Protein AF-A0A0C9ZDW6-F1 (afdb_monomer_lite)

Foldseek 3Di:
DVPQVVVCVVVVPVCSQQVVQQVVVCVVCVVDPDRSNPDDPVVDDGDPDDDDDKDKDKDWDADPPDPPDPRRIDIDIGTDDPPD

Organism: NCBI:txid765257

pLDDT: mean 79.0, std 10.4, range [49.19, 93.12]

Structure (mmCIF, N/CA/C/O backbone):
data_AF-A0A0C9ZDW6-F1
#
_entry.id   AF-A0A0C9ZDW6-F1
#
loop_
_atom_site.group_PDB
_atom_site.id
_atom_site.type_symbol
_atom_site.label_atom_id
_atom_site.label_alt_id
_atom_site.label_comp_id
_atom_site.label_asym_id
_atom_site.label_entity_id
_atom_site.label_seq_id
_atom_site.pdbx_PDB_ins_code
_atom_site.Cartn_x
_atom_site.Cartn_y
_atom_site.Cartn_z
_atom_site.occupancy
_atom_site.B_iso_or_equiv
_atom_site.auth_seq_id
_atom_site.auth_comp_id
_atom_site.auth_asym_id
_atom_site.auth_atom_id
_atom_site.pdbx_PDB_model_num
ATOM 1 N N . ALA A 1 1 ? -15.737 -1.262 5.004 1.00 54.03 1 ALA A N 1
ATOM 2 C CA . ALA A 1 1 ? -14.728 -2.175 5.580 1.00 54.03 1 ALA A CA 1
ATOM 3 C C . ALA A 1 1 ? -14.280 -3.266 4.590 1.00 54.03 1 ALA A C 1
ATOM 5 O O . ALA A 1 1 ? -13.754 -4.281 5.013 1.00 54.03 1 ALA A O 1
ATOM 6 N N . THR A 1 2 ? -14.453 -3.071 3.276 1.00 68.94 2 THR A N 1
ATOM 7 C CA . THR A 1 2 ? -14.219 -4.097 2.241 1.00 68.94 2 THR A CA 1
ATOM 8 C C . THR A 1 2 ? -12.827 -4.030 1.605 1.00 68.94 2 THR A C 1
ATOM 10 O O . THR A 1 2 ? -12.298 -5.060 1.214 1.00 68.94 2 THR A O 1
ATOM 13 N N . ALA A 1 3 ? -12.204 -2.846 1.556 1.00 77.88 3 ALA A N 1
ATOM 14 C CA . ALA A 1 3 ? -10.919 -2.646 0.877 1.00 77.88 3 ALA A CA 1
ATOM 15 C C . ALA A 1 3 ? -9.750 -3.423 1.512 1.00 77.88 3 ALA A C 1
ATOM 17 O O . ALA A 1 3 ? -8.996 -4.053 0.787 1.00 77.88 3 ALA A O 1
ATOM 18 N N . ILE A 1 4 ? -9.623 -3.442 2.850 1.00 81.12 4 ILE A N 1
ATOM 19 C CA . ILE A 1 4 ? -8.571 -4.224 3.539 1.00 81.12 4 ILE A CA 1
ATOM 20 C C . ILE A 1 4 ? -8.688 -5.710 3.214 1.00 81.12 4 ILE A C 1
ATOM 22 O O . ILE A 1 4 ? -7.678 -6.355 2.973 1.00 81.12 4 ILE A O 1
ATOM 26 N N . VAL A 1 5 ? -9.910 -6.249 3.204 1.00 82.62 5 VAL A N 1
ATOM 27 C CA . VAL A 1 5 ? -10.141 -7.680 2.976 1.00 82.62 5 VAL A CA 1
ATOM 28 C C . VAL A 1 5 ? -9.794 -8.041 1.534 1.00 82.62 5 VAL A C 1
ATOM 30 O O . VAL A 1 5 ? -9.098 -9.022 1.314 1.00 82.62 5 VAL A O 1
ATOM 33 N N . ALA A 1 6 ? -10.200 -7.210 0.570 1.00 85.19 6 ALA A N 1
ATOM 34 C CA . ALA A 1 6 ? -9.823 -7.389 -0.831 1.00 85.19 6 ALA A CA 1
ATOM 35 C C . ALA A 1 6 ? -8.297 -7.318 -1.030 1.00 85.19 6 ALA A C 1
ATOM 37 O O . ALA A 1 6 ? -7.732 -8.176 -1.693 1.00 85.19 6 ALA A O 1
ATOM 38 N N . LEU A 1 7 ? -7.621 -6.360 -0.385 1.00 87.19 7 LEU A N 1
ATOM 39 C CA . LEU A 1 7 ? -6.159 -6.235 -0.434 1.00 87.19 7 LEU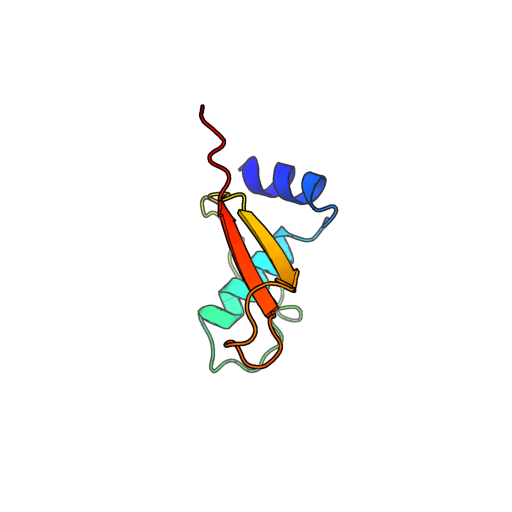 A CA 1
ATOM 40 C C . LEU A 1 7 ? -5.428 -7.405 0.233 1.00 87.19 7 LEU A C 1
ATOM 42 O O . LEU A 1 7 ? -4.352 -7.790 -0.206 1.00 87.19 7 LEU A O 1
ATOM 46 N N . THR A 1 8 ? -5.997 -7.955 1.306 1.00 89.50 8 THR A N 1
ATOM 47 C CA . THR A 1 8 ? -5.453 -9.128 2.009 1.00 89.50 8 THR A CA 1
ATOM 48 C C . THR A 1 8 ? -5.389 -10.325 1.058 1.00 89.50 8 THR A C 1
ATOM 50 O O . THR A 1 8 ? -4.383 -11.032 1.037 1.00 89.50 8 THR A O 1
ATOM 53 N N . ASP A 1 9 ? -6.443 -10.517 0.259 1.00 89.94 9 ASP A N 1
ATOM 54 C CA . ASP A 1 9 ? -6.539 -11.572 -0.753 1.00 89.94 9 ASP A CA 1
ATOM 55 C C . ASP A 1 9 ? -5.615 -11.295 -1.949 1.00 89.94 9 ASP A C 1
ATOM 57 O O . ASP A 1 9 ? -4.801 -12.140 -2.306 1.00 89.94 9 ASP A O 1
ATOM 61 N N . GLU A 1 10 ? -5.653 -10.075 -2.497 1.00 90.31 10 GLU A N 1
ATOM 62 C CA . GLU A 1 10 ? -4.846 -9.666 -3.656 1.00 90.31 10 GLU A CA 1
ATOM 63 C C . GLU A 1 10 ? -3.333 -9.752 -3.395 1.00 90.31 10 GLU A C 1
ATOM 65 O O . GLU A 1 10 ? -2.573 -10.184 -4.260 1.00 90.31 10 GLU A O 1
ATOM 70 N N . LEU A 1 11 ? -2.888 -9.359 -2.197 1.00 90.12 11 LEU A N 1
ATOM 71 C CA . LEU A 1 11 ? -1.474 -9.380 -1.812 1.00 90.12 11 LEU A CA 1
ATOM 72 C C . LEU A 1 11 ? -1.036 -10.718 -1.200 1.00 90.12 11 LEU A C 1
ATOM 74 O O . LEU A 1 11 ? 0.156 -10.900 -0.955 1.00 90.12 11 LEU A O 1
ATOM 78 N N . CYS A 1 12 ? -1.966 -11.642 -0.935 1.00 93.12 12 CYS A N 1
ATOM 79 C CA . CYS A 1 12 ? -1.722 -12.884 -0.193 1.00 93.12 12 CYS A CA 1
ATOM 80 C C . CYS A 1 12 ? -1.102 -12.657 1.205 1.00 93.12 12 CYS A C 1
ATOM 82 O O . CYS A 1 12 ? -0.243 -13.424 1.645 1.00 93.12 12 CYS A O 1
ATOM 84 N N . ILE A 1 13 ? -1.533 -11.611 1.921 1.00 91.81 13 ILE A N 1
ATOM 85 C CA . ILE A 1 13 ? -1.029 -11.263 3.263 1.00 91.81 13 ILE A CA 1
ATOM 86 C C . ILE A 1 13 ? -2.188 -11.322 4.267 1.00 91.81 13 ILE A C 1
ATOM 88 O O . ILE A 1 13 ? -2.867 -10.315 4.464 1.00 91.81 13 ILE A O 1
ATOM 92 N N . PRO A 1 14 ? -2.427 -12.466 4.939 1.00 88.06 14 PRO A N 1
ATOM 93 C CA . PRO A 1 14 ? -3.598 -12.663 5.802 1.00 88.06 14 PRO A CA 1
ATOM 94 C C . PRO A 1 14 ? -3.626 -11.746 7.036 1.00 88.06 14 PRO A C 1
ATOM 96 O O . PRO A 1 14 ? -4.698 -11.427 7.542 1.00 88.06 14 PRO A O 1
ATOM 99 N N . ASN A 1 15 ? -2.461 -11.299 7.508 1.00 87.38 15 ASN A N 1
ATOM 100 C CA . ASN A 1 15 ? -2.287 -10.417 8.666 1.00 87.38 15 ASN A CA 1
ATOM 101 C C . ASN A 1 15 ? -2.054 -8.944 8.271 1.00 87.38 15 ASN A C 1
ATOM 103 O O . ASN A 1 15 ? -1.495 -8.170 9.048 1.00 87.38 15 ASN A O 1
ATOM 107 N N . LEU A 1 16 ? -2.470 -8.531 7.066 1.00 87.25 16 LEU A N 1
ATOM 108 C CA . LEU A 1 16 ? -2.257 -7.170 6.559 1.00 87.25 16 LEU A CA 1
ATOM 109 C C . LEU A 1 16 ? -2.796 -6.094 7.513 1.00 87.25 16 LEU A C 1
ATOM 111 O O . LEU A 1 16 ? -2.168 -5.052 7.690 1.00 87.25 16 LEU A O 1
ATOM 115 N N . LEU A 1 17 ? -3.942 -6.345 8.149 1.00 84.56 17 LEU A N 1
ATOM 116 C CA . LEU A 1 17 ? -4.534 -5.410 9.107 1.00 84.56 17 LEU A CA 1
ATOM 117 C C . LEU A 1 17 ? -3.617 -5.163 10.314 1.00 84.56 17 LEU A C 1
ATOM 119 O O . LEU A 1 17 ? -3.465 -4.015 10.733 1.00 84.56 17 LEU A O 1
ATOM 123 N N . ASP A 1 18 ? -2.992 -6.219 10.829 1.00 83.69 18 ASP A N 1
ATOM 124 C CA . ASP A 1 18 ? -2.098 -6.150 11.986 1.00 83.69 18 ASP A CA 1
ATOM 125 C C . ASP A 1 18 ? -0.814 -5.394 11.623 1.00 83.69 18 ASP A C 1
ATOM 127 O O . ASP A 1 18 ? -0.357 -4.538 12.377 1.00 83.69 18 ASP A O 1
ATOM 131 N N . LEU A 1 19 ? -0.288 -5.618 10.413 1.00 86.38 19 LEU A N 1
ATOM 132 C CA . LEU A 1 19 ? 0.877 -4.896 9.892 1.00 86.38 19 LEU A CA 1
ATOM 133 C C . LEU A 1 19 ? 0.599 -3.400 9.705 1.00 86.38 19 LEU A C 1
ATOM 135 O O . LEU A 1 19 ? 1.426 -2.565 10.070 1.00 86.38 19 LEU A O 1
ATOM 139 N N . VAL A 1 20 ? -0.571 -3.046 9.164 1.00 86.19 20 VAL A N 1
ATOM 140 C CA . VAL A 1 20 ? -0.996 -1.643 9.036 1.00 86.19 20 VAL A CA 1
ATOM 141 C C . VAL A 1 20 ? -1.126 -1.000 10.415 1.00 86.19 20 VAL A C 1
ATOM 143 O O . VAL A 1 20 ? -0.705 0.141 10.602 1.00 86.19 20 VAL A O 1
ATOM 146 N N . GLN A 1 21 ? -1.668 -1.721 11.396 1.00 83.38 21 GLN A N 1
ATOM 147 C CA . GLN A 1 21 ? -1.786 -1.227 12.764 1.00 83.38 21 GLN A CA 1
ATOM 148 C C . GLN A 1 21 ? -0.413 -1.007 13.414 1.00 83.38 21 GLN A C 1
ATOM 150 O O . GLN A 1 21 ? -0.164 0.083 13.927 1.00 83.38 21 GLN A O 1
ATOM 155 N N . ALA A 1 22 ? 0.492 -1.982 13.328 1.00 84.00 22 ALA A N 1
ATOM 156 C CA . ALA A 1 22 ? 1.857 -1.867 13.834 1.00 84.00 22 ALA A CA 1
ATOM 157 C C . ALA A 1 22 ? 2.611 -0.694 13.185 1.00 84.00 22 ALA A C 1
ATOM 159 O O . ALA A 1 22 ? 3.281 0.083 13.868 1.00 84.00 22 ALA A O 1
ATOM 160 N N . PHE A 1 23 ? 2.447 -0.512 11.870 1.00 86.75 23 PHE A N 1
ATOM 161 C CA . PHE A 1 23 ? 3.011 0.626 11.150 1.00 86.75 23 PHE A CA 1
ATOM 162 C C . PHE A 1 23 ? 2.486 1.963 11.689 1.00 86.75 23 PHE A C 1
ATOM 164 O O . PHE A 1 23 ? 3.279 2.866 11.948 1.00 86.75 23 PHE A O 1
ATOM 171 N N . LEU A 1 24 ? 1.171 2.093 11.889 1.00 85.31 24 LEU A N 1
ATOM 172 C CA . LEU A 1 24 ? 0.563 3.322 12.405 1.00 85.31 24 LEU A CA 1
ATOM 173 C C . LEU A 1 24 ? 0.990 3.630 13.843 1.00 85.31 24 LEU A C 1
ATOM 175 O O . LEU A 1 24 ? 1.264 4.789 14.140 1.00 85.31 24 LEU A O 1
ATOM 179 N N . ILE A 1 25 ? 1.085 2.617 14.711 1.00 84.88 25 ILE A 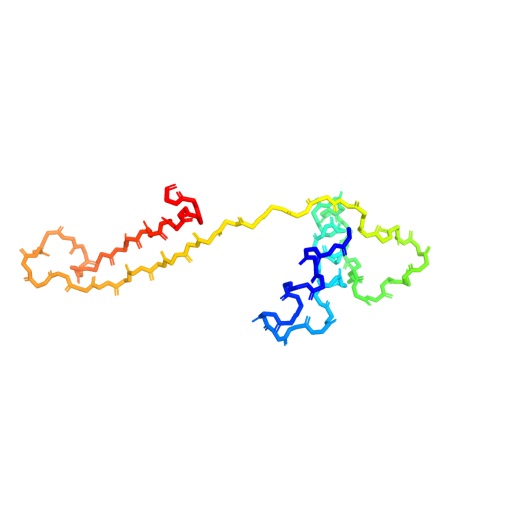N 1
ATOM 180 C CA . ILE A 1 25 ? 1.592 2.778 16.084 1.00 84.88 25 ILE A CA 1
ATOM 181 C C . ILE A 1 25 ? 3.013 3.344 16.039 1.00 84.88 25 ILE A C 1
ATOM 183 O O . ILE A 1 25 ? 3.284 4.360 16.674 1.00 84.88 25 ILE A O 1
ATOM 187 N N . ARG A 1 26 ? 3.884 2.769 15.201 1.00 85.12 26 ARG A N 1
ATOM 188 C CA . ARG A 1 26 ? 5.271 3.230 15.058 1.00 85.12 26 ARG A CA 1
ATOM 189 C C . ARG A 1 26 ? 5.395 4.647 14.489 1.00 85.12 26 ARG A C 1
ATOM 191 O O . ARG A 1 26 ? 6.353 5.345 14.796 1.00 85.12 26 ARG A O 1
ATOM 198 N N . GLN A 1 27 ? 4.443 5.085 13.664 1.00 87.06 27 GLN A N 1
ATOM 199 C CA . GLN A 1 27 ? 4.387 6.468 13.172 1.00 87.06 27 GLN A CA 1
ATOM 200 C C . GLN A 1 27 ? 3.869 7.452 14.232 1.00 87.06 27 GLN A C 1
ATOM 202 O O . GLN A 1 27 ? 4.305 8.599 14.262 1.00 87.06 27 GLN A O 1
ATOM 207 N N . LEU A 1 28 ? 2.927 7.027 15.079 1.00 85.25 28 LEU A N 1
ATOM 208 C CA . LEU A 1 28 ? 2.298 7.889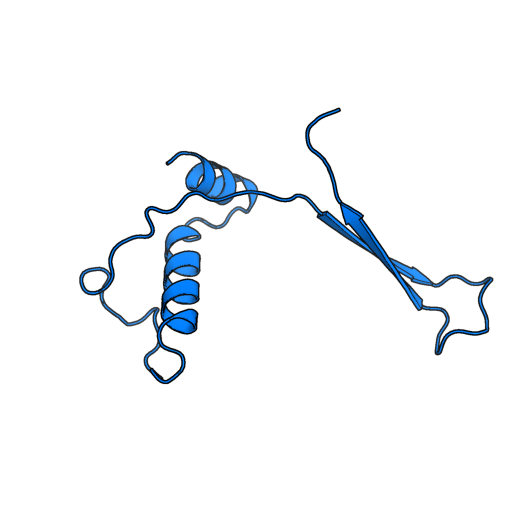 16.083 1.00 85.25 28 LEU A CA 1
ATOM 209 C C . LEU A 1 28 ? 3.153 8.038 17.350 1.00 85.25 28 LEU A C 1
ATOM 211 O O . LEU A 1 28 ? 3.120 9.091 17.985 1.00 85.25 28 LEU A O 1
ATOM 215 N N . TYR A 1 29 ? 3.934 7.008 17.684 1.00 85.62 29 TYR A N 1
ATOM 216 C CA . TYR A 1 29 ? 4.803 6.953 18.859 1.00 85.62 29 TYR A CA 1
ATOM 217 C C . TYR A 1 29 ? 6.247 6.614 18.455 1.00 85.62 29 TYR A C 1
ATOM 219 O O . TYR A 1 29 ? 6.728 5.521 18.735 1.00 85.62 29 TYR A O 1
ATOM 227 N N . PRO A 1 30 ? 6.964 7.533 17.785 1.00 83.44 30 PRO A N 1
ATOM 228 C CA . PRO A 1 30 ? 8.318 7.267 17.290 1.00 83.44 30 PRO A CA 1
ATOM 229 C C . PRO A 1 30 ? 9.361 7.090 18.406 1.00 83.44 30 PRO A C 1
ATOM 231 O O . PRO A 1 30 ? 10.393 6.466 18.179 1.00 83.44 30 PRO A O 1
ATOM 234 N N . GLU A 1 31 ? 9.094 7.629 19.599 1.00 86.44 31 GLU A N 1
ATOM 235 C CA . GLU A 1 31 ? 9.959 7.506 20.782 1.00 86.44 31 GLU A CA 1
ATOM 236 C C . GLU A 1 31 ? 9.698 6.219 21.580 1.00 86.44 31 GLU A C 1
ATOM 238 O O . GLU A 1 31 ? 10.473 5.876 22.475 1.00 86.44 31 GLU A O 1
ATOM 243 N N . ASP A 1 32 ? 8.597 5.520 21.288 1.00 80.88 32 ASP A N 1
ATOM 244 C CA . ASP A 1 32 ? 8.296 4.238 21.911 1.00 80.88 32 ASP A CA 1
ATOM 245 C C . ASP A 1 32 ? 9.131 3.151 21.228 1.00 80.88 32 ASP A C 1
ATOM 247 O O . ASP A 1 32 ? 9.004 2.881 20.032 1.00 80.88 32 ASP A O 1
ATOM 251 N N . THR A 1 33 ? 10.042 2.557 21.992 1.00 79.38 33 THR A N 1
ATOM 252 C CA . THR A 1 33 ? 10.926 1.484 21.527 1.00 79.38 33 THR A CA 1
ATOM 253 C C . THR A 1 33 ? 10.288 0.106 21.648 1.00 79.38 33 THR A C 1
ATOM 255 O O . THR A 1 33 ? 10.910 -0.881 21.249 1.00 79.38 33 THR A O 1
ATOM 258 N N . CYS A 1 34 ? 9.070 0.02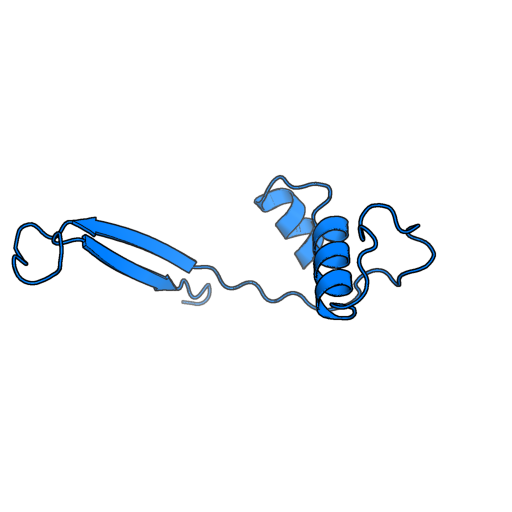1 22.191 1.00 77.50 34 CYS A N 1
ATOM 259 C CA . CYS A 1 34 ? 8.326 -1.222 22.275 1.00 77.50 34 CYS A CA 1
ATOM 260 C C . CYS A 1 34 ? 8.005 -1.749 20.871 1.00 77.50 34 CYS A C 1
ATOM 262 O O . CYS A 1 34 ? 7.627 -0.992 19.973 1.00 77.50 34 CYS A O 1
ATOM 264 N N . ASP A 1 35 ? 8.157 -3.060 20.671 1.00 75.19 35 ASP A N 1
ATOM 265 C CA . ASP A 1 35 ? 7.730 -3.695 19.430 1.00 75.19 35 ASP A CA 1
ATOM 266 C C . ASP A 1 35 ? 6.193 -3.637 19.358 1.00 75.19 35 ASP A C 1
ATOM 268 O O . ASP A 1 35 ? 5.524 -4.265 20.183 1.00 75.19 35 ASP A O 1
ATOM 272 N N . PRO A 1 36 ? 5.598 -2.944 18.367 1.00 71.06 36 PRO A N 1
ATOM 273 C CA . PRO A 1 36 ? 4.146 -2.848 18.244 1.00 71.06 36 PRO A CA 1
ATOM 274 C C . PRO A 1 36 ? 3.455 -4.209 18.072 1.00 71.06 36 PRO A C 1
ATOM 276 O O . PRO A 1 36 ? 2.246 -4.308 18.267 1.00 71.06 36 PRO A O 1
ATOM 279 N N . THR A 1 37 ? 4.206 -5.240 17.680 1.00 70.50 37 THR A N 1
ATOM 280 C CA . THR A 1 37 ? 3.739 -6.622 17.509 1.00 70.50 37 THR A CA 1
ATOM 281 C C . THR A 1 37 ? 3.590 -7.353 18.846 1.00 70.50 37 THR A C 1
ATOM 283 O O . THR A 1 37 ? 2.820 -8.308 18.943 1.00 70.50 37 THR A O 1
ATOM 286 N N . GLU A 1 38 ? 4.312 -6.914 19.879 1.00 71.94 38 GLU A N 1
ATOM 287 C CA . GLU A 1 38 ? 4.259 -7.479 21.233 1.00 71.94 38 GLU A CA 1
ATOM 288 C C . GLU A 1 38 ? 3.180 -6.818 22.100 1.00 71.94 38 GLU A C 1
ATOM 290 O O . GLU A 1 38 ? 2.779 -7.371 23.128 1.00 71.94 38 GLU A O 1
ATOM 295 N N . ILE A 1 39 ? 2.671 -5.656 21.678 1.00 68.19 39 ILE A N 1
ATOM 296 C CA . ILE A 1 39 ? 1.659 -4.917 22.430 1.00 68.19 39 ILE A CA 1
ATOM 297 C C . ILE A 1 39 ? 0.299 -5.618 22.286 1.00 68.19 39 ILE A C 1
ATOM 299 O O . ILE A 1 39 ? -0.152 -5.874 21.163 1.00 68.19 39 ILE A O 1
ATOM 303 N N . PRO A 1 40 ? -0.404 -5.931 23.393 1.00 65.25 40 PRO A N 1
ATOM 304 C CA . PRO A 1 40 ? -1.686 -6.614 23.327 1.00 65.25 40 PRO A CA 1
ATOM 305 C C . PRO A 1 40 ? -2.689 -5.859 22.448 1.00 65.25 40 PRO A C 1
ATOM 307 O O . PRO A 1 40 ? -2.942 -4.672 22.648 1.00 65.25 40 PRO A O 1
ATOM 310 N N . TYR A 1 41 ? -3.373 -6.579 21.551 1.00 59.72 41 TYR A N 1
ATOM 311 C CA . TYR A 1 41 ? -4.448 -6.061 20.682 1.00 59.72 41 TYR A CA 1
ATOM 312 C C . TYR A 1 41 ? -5.573 -5.301 21.415 1.00 59.72 41 TYR A C 1
ATOM 314 O O . TYR A 1 41 ? -6.415 -4.676 20.770 1.00 59.72 41 TYR A O 1
ATOM 322 N N . LEU A 1 42 ? -5.635 -5.401 22.746 1.00 59.56 42 LEU A N 1
ATOM 323 C CA . LEU A 1 42 ? -6.605 -4.715 23.591 1.00 59.56 42 LEU A CA 1
ATOM 324 C C . LEU A 1 42 ? -6.214 -3.259 23.901 1.00 59.56 42 LEU A C 1
ATOM 326 O O . LEU A 1 42 ? -7.102 -2.458 24.181 1.00 59.56 42 LEU A O 1
ATOM 330 N N . GLU A 1 43 ? -4.922 -2.920 23.858 1.00 65.00 43 GLU A N 1
ATOM 331 C CA . GLU A 1 43 ? -4.425 -1.581 24.207 1.00 65.00 43 GLU A CA 1
ATOM 332 C C . GLU A 1 43 ? -4.555 -0.582 23.053 1.00 65.00 43 GLU A C 1
ATOM 334 O O . GLU A 1 43 ? -4.766 0.606 23.298 1.00 65.00 43 GLU A O 1
ATOM 339 N N . TYR A 1 44 ? -4.533 -1.052 21.800 1.00 67.38 44 TYR A N 1
ATOM 340 C CA . TYR A 1 44 ? -4.664 -0.184 20.630 1.00 67.38 44 TYR A CA 1
ATOM 341 C C . TYR A 1 44 ? -5.976 -0.390 19.865 1.00 67.38 44 TYR A C 1
ATOM 343 O O . TYR A 1 44 ? -6.334 -1.517 19.508 1.00 67.38 44 TYR A O 1
ATOM 351 N N . PRO A 1 45 ? -6.702 0.695 19.536 1.00 67.94 45 PRO A N 1
ATOM 352 C CA . PRO A 1 45 ? -7.912 0.594 18.740 1.00 67.94 45 PRO A CA 1
ATOM 353 C C . PRO A 1 45 ? -7.582 0.076 17.336 1.00 67.94 45 PRO A C 1
ATOM 355 O O . PRO A 1 45 ? -6.716 0.612 16.647 1.00 67.94 45 PRO A O 1
ATOM 358 N N . ARG A 1 46 ? -8.329 -0.940 16.883 1.00 70.31 46 ARG A N 1
ATOM 359 C CA . ARG A 1 46 ? -8.239 -1.446 15.505 1.00 70.31 46 ARG A CA 1
ATOM 360 C C . ARG A 1 46 ? -8.383 -0.306 14.501 1.00 70.31 46 ARG A C 1
ATOM 362 O O . ARG A 1 46 ? -9.236 0.571 14.675 1.00 70.31 46 ARG A O 1
ATOM 369 N N . TYR A 1 47 ? -7.618 -0.367 13.414 1.00 74.06 47 TYR A N 1
ATOM 370 C CA . TYR A 1 47 ? -7.740 0.587 12.317 1.00 74.06 47 TYR A CA 1
ATOM 371 C C . TYR A 1 47 ? -9.172 0.587 11.749 1.00 74.06 47 TYR A C 1
ATOM 373 O O . TYR A 1 47 ? -9.673 -0.425 11.258 1.00 74.06 47 TYR A O 1
ATOM 381 N N . LYS A 1 48 ? -9.838 1.745 11.821 1.00 73.56 48 LYS A N 1
ATOM 382 C CA . LYS A 1 48 ? -11.189 1.986 11.272 1.00 73.56 48 LYS A CA 1
ATOM 383 C C . LYS A 1 48 ? -11.189 2.975 10.100 1.00 73.56 48 LYS A C 1
ATOM 385 O O . LYS A 1 48 ? -12.256 3.413 9.669 1.00 73.56 48 LYS A O 1
ATOM 390 N N . GLY A 1 49 ? -10.010 3.367 9.618 1.00 76.75 49 GLY A N 1
ATOM 391 C CA . GLY A 1 49 ? -9.866 4.349 8.548 1.00 76.75 49 GLY A CA 1
ATOM 392 C C . GLY A 1 49 ? -10.293 3.819 7.175 1.00 76.75 49 GLY A C 1
ATOM 393 O O . GLY A 1 49 ? -10.582 2.634 6.990 1.00 76.75 49 GLY A O 1
ATOM 394 N N . ARG A 1 50 ? -10.349 4.726 6.193 1.00 82.50 50 ARG A N 1
ATOM 395 C CA . ARG A 1 50 ? -10.524 4.371 4.779 1.00 82.50 50 ARG A CA 1
ATOM 396 C C . ARG A 1 50 ? -9.159 4.184 4.133 1.00 82.50 50 ARG A C 1
ATOM 398 O O . ARG A 1 50 ? -8.278 5.015 4.323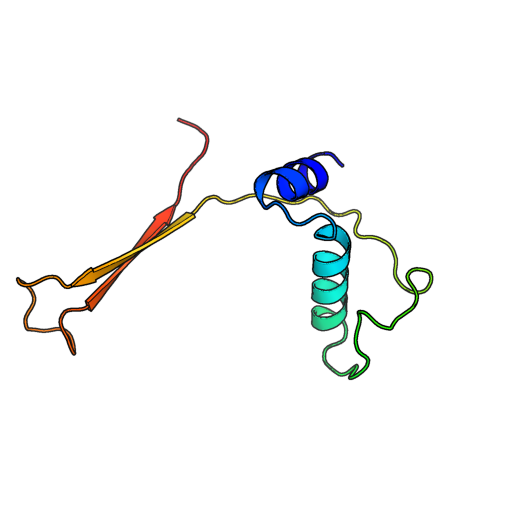 1.00 82.50 50 ARG A O 1
ATOM 405 N N . ILE A 1 51 ? -9.039 3.139 3.322 1.00 82.19 51 ILE A N 1
ATOM 406 C CA . ILE A 1 51 ? -7.867 2.905 2.482 1.00 82.19 51 ILE A CA 1
ATOM 407 C C . ILE A 1 51 ? -8.183 3.363 1.070 1.00 82.19 51 ILE A C 1
ATOM 409 O O . ILE A 1 51 ? -9.202 2.968 0.503 1.00 82.19 51 ILE A O 1
ATOM 413 N N . SER A 1 52 ? -7.283 4.174 0.529 1.00 83.88 52 SER A N 1
ATOM 414 C CA . SER A 1 52 ? -7.232 4.514 -0.887 1.00 83.88 52 SER A CA 1
ATOM 415 C C . SER A 1 52 ? -6.104 3.716 -1.532 1.00 83.88 52 SER A C 1
ATOM 417 O O . SER A 1 52 ? -5.005 3.663 -0.983 1.00 83.88 52 SER A O 1
ATOM 419 N N . ILE A 1 53 ? -6.381 3.095 -2.676 1.00 81.38 53 ILE A N 1
ATOM 420 C CA . ILE A 1 53 ? -5.422 2.277 -3.426 1.00 81.38 53 ILE A CA 1
ATOM 421 C C . ILE A 1 53 ? -4.968 3.089 -4.638 1.00 81.38 53 ILE A C 1
ATOM 423 O O . ILE A 1 53 ? -5.806 3.596 -5.384 1.00 81.38 53 ILE A O 1
ATOM 427 N N . TYR A 1 54 ? -3.655 3.206 -4.827 1.00 84.88 54 TYR A N 1
ATOM 428 C CA . TYR A 1 54 ? -3.047 3.847 -5.990 1.00 84.88 54 TYR A CA 1
ATOM 429 C C . TYR A 1 54 ? -2.115 2.841 -6.649 1.00 84.88 54 TYR A C 1
ATOM 431 O O . TYR A 1 54 ? -1.053 2.532 -6.113 1.00 84.88 54 TYR A O 1
ATOM 439 N N . ASN A 1 55 ? -2.532 2.309 -7.794 1.00 85.62 55 ASN A N 1
ATOM 440 C CA . ASN A 1 55 ? -1.743 1.328 -8.522 1.00 85.62 55 ASN A CA 1
ATOM 441 C C . ASN A 1 55 ? -0.604 2.038 -9.253 1.00 85.62 55 ASN A C 1
ATOM 443 O O . ASN A 1 55 ? -0.831 2.974 -10.021 1.00 85.62 55 ASN A O 1
ATOM 447 N N . SER A 1 56 ? 0.624 1.592 -9.024 1.00 88.38 56 SER A N 1
ATOM 448 C CA . SER A 1 56 ? 1.795 2.072 -9.746 1.00 88.38 56 SER A CA 1
ATOM 449 C C . SER A 1 56 ? 2.793 0.942 -9.973 1.00 88.38 56 SER A C 1
ATOM 451 O O . SER A 1 56 ? 2.772 -0.083 -9.293 1.00 88.38 56 SER A O 1
ATOM 453 N N . ALA A 1 57 ? 3.657 1.126 -10.960 1.00 90.44 57 ALA A N 1
ATOM 454 C CA . ALA A 1 57 ? 4.769 0.247 -11.267 1.00 90.44 57 ALA A CA 1
ATOM 455 C C . ALA A 1 57 ? 6.033 1.083 -11.480 1.00 90.44 57 ALA A C 1
ATOM 457 O O . ALA A 1 57 ? 5.964 2.238 -11.903 1.00 90.44 57 ALA A O 1
ATOM 458 N N . ILE A 1 58 ? 7.190 0.491 -11.194 1.00 91.25 58 ILE A N 1
ATOM 459 C CA . ILE A 1 58 ? 8.497 1.106 -11.429 1.00 91.25 58 ILE A CA 1
ATOM 460 C C . ILE A 1 58 ? 9.209 0.292 -12.506 1.00 91.25 58 ILE A C 1
ATOM 462 O O . ILE A 1 58 ? 9.348 -0.923 -12.370 1.00 91.25 58 ILE A O 1
ATOM 466 N N . SER A 1 59 ? 9.660 0.959 -13.567 1.00 90.00 59 SER A N 1
ATOM 467 C CA . SER A 1 59 ? 10.472 0.367 -14.630 1.00 90.00 59 SER A CA 1
ATOM 468 C C . SER A 1 59 ? 11.900 0.881 -14.511 1.00 90.00 59 SER A C 1
ATOM 470 O O . SER A 1 59 ? 12.148 2.073 -14.681 1.00 90.00 59 SER A O 1
ATOM 472 N N . MET A 1 60 ? 12.841 -0.011 -14.202 1.00 90.31 60 MET A N 1
ATOM 473 C CA . MET A 1 60 ? 14.271 0.296 -14.225 1.00 90.31 60 MET A CA 1
ATOM 474 C C . MET A 1 60 ? 14.915 -0.369 -15.438 1.00 90.31 60 MET A C 1
ATOM 476 O O . MET A 1 60 ? 14.836 -1.588 -15.588 1.00 90.31 60 MET A O 1
ATOM 480 N N . PHE A 1 61 ? 15.561 0.416 -16.299 1.00 85.69 61 PHE A N 1
ATOM 481 C CA . PHE A 1 61 ? 16.208 -0.092 -17.509 1.00 85.69 61 PHE A CA 1
ATOM 482 C C . PHE A 1 61 ? 17.482 0.678 -17.847 1.00 85.69 61 PHE A C 1
ATOM 484 O O . PHE A 1 61 ? 17.652 1.830 -17.461 1.00 85.69 61 PHE A O 1
ATOM 491 N N . TYR A 1 62 ? 18.379 0.037 -18.594 1.00 85.62 62 TYR A N 1
ATOM 492 C CA . TYR A 1 62 ? 19.571 0.686 -19.129 1.00 85.62 62 TYR A CA 1
ATOM 493 C C . TYR A 1 62 ? 19.301 1.202 -20.541 1.00 85.62 62 TYR A C 1
ATOM 495 O O . TYR A 1 62 ? 18.973 0.416 -21.432 1.00 85.62 62 TYR A O 1
ATOM 503 N N . ALA A 1 63 ? 19.459 2.504 -20.766 1.00 79.12 63 ALA A N 1
ATOM 504 C CA . ALA A 1 63 ? 19.377 3.073 -22.104 1.00 79.12 63 ALA A CA 1
ATOM 505 C C . ALA A 1 63 ? 20.771 3.069 -22.739 1.00 79.12 63 ALA A C 1
ATOM 507 O O . ALA A 1 63 ? 21.609 3.915 -22.440 1.00 79.12 63 ALA A O 1
ATOM 508 N N . LEU A 1 64 ? 21.019 2.128 -23.659 1.00 69.44 64 LEU A N 1
ATOM 509 C CA . LEU A 1 64 ? 22.300 2.039 -24.381 1.00 69.44 64 LEU A CA 1
ATOM 510 C C . LEU A 1 64 ? 22.653 3.315 -25.169 1.00 69.44 64 LEU A C 1
ATOM 512 O O . LEU A 1 64 ? 23.810 3.508 -25.534 1.00 69.44 64 LEU A O 1
ATOM 516 N N . SER A 1 65 ? 21.664 4.159 -25.467 1.00 70.50 65 SER A N 1
ATOM 517 C CA . SER A 1 65 ? 21.818 5.394 -26.234 1.00 70.50 65 SER A CA 1
ATOM 518 C C . SER A 1 65 ? 22.156 6.629 -25.395 1.00 70.50 65 SER A C 1
ATOM 520 O O . SER A 1 65 ? 22.423 7.669 -25.990 1.00 70.50 65 SER A O 1
ATOM 522 N N . ASP A 1 66 ? 22.132 6.552 -24.059 1.00 66.38 66 ASP A N 1
ATOM 523 C CA . ASP A 1 66 ? 22.465 7.679 -23.178 1.00 66.38 66 ASP A CA 1
ATOM 524 C C . ASP A 1 66 ? 23.790 7.430 -22.428 1.00 66.38 66 ASP A C 1
ATOM 526 O O . ASP A 1 66 ? 23.801 6.885 -21.322 1.00 66.38 66 ASP A O 1
ATOM 530 N N . PRO A 1 67 ? 24.939 7.825 -23.011 1.00 58.88 67 PRO A N 1
ATOM 531 C CA . PRO A 1 67 ? 26.240 7.698 -22.360 1.00 58.88 67 PRO A CA 1
ATOM 532 C C . PRO A 1 67 ? 26.475 8.731 -21.242 1.00 58.88 67 PRO A C 1
ATOM 534 O O . PRO A 1 67 ? 27.562 8.742 -20.667 1.00 58.88 67 PRO A O 1
ATOM 537 N N . SER A 1 68 ? 25.517 9.626 -20.950 1.00 62.12 68 SER A N 1
ATOM 538 C CA . SER A 1 68 ? 25.742 10.805 -20.100 1.00 62.12 68 SER A CA 1
ATOM 539 C C . SER A 1 68 ? 25.220 10.712 -18.657 1.00 62.12 68 SER A C 1
ATOM 541 O O . SER A 1 68 ? 25.544 11.576 -17.842 1.00 62.12 68 SER A O 1
ATOM 543 N N . GLY A 1 69 ? 24.510 9.642 -18.283 1.00 62.12 69 GLY A N 1
ATOM 544 C CA . GLY A 1 69 ? 24.197 9.315 -16.885 1.00 62.12 69 GLY A CA 1
ATOM 545 C C . GLY A 1 69 ? 25.209 8.329 -16.297 1.00 62.12 69 GLY A C 1
ATOM 546 O O . GLY A 1 69 ? 25.661 7.436 -17.005 1.00 62.12 69 GLY A O 1
ATOM 547 N N . ILE A 1 70 ? 25.557 8.456 -15.012 1.00 57.81 70 ILE A N 1
ATOM 548 C CA . ILE A 1 70 ? 26.509 7.597 -14.273 1.00 57.81 70 ILE A CA 1
ATOM 549 C C . ILE A 1 70 ? 26.042 6.120 -14.341 1.00 57.81 70 ILE A C 1
ATOM 551 O O . ILE A 1 70 ? 25.344 5.637 -13.459 1.00 57.81 70 ILE A O 1
ATOM 555 N N . GLY A 1 71 ? 26.358 5.415 -15.431 1.00 67.12 71 GLY A N 1
ATOM 556 C CA . GLY A 1 71 ? 25.954 4.032 -15.707 1.00 67.12 71 GLY A CA 1
ATOM 557 C C . GLY A 1 71 ? 24.802 3.816 -16.704 1.00 67.12 71 GLY A C 1
ATOM 558 O O . GLY A 1 71 ? 24.498 2.661 -16.965 1.00 67.12 71 GLY A O 1
ATOM 559 N N . GLY A 1 72 ? 24.166 4.848 -17.277 1.00 71.75 72 GLY A N 1
ATOM 560 C CA . GLY A 1 72 ? 23.085 4.680 -18.275 1.00 71.75 72 GLY A CA 1
ATOM 561 C C . GLY A 1 72 ? 21.783 4.049 -17.746 1.00 71.75 72 GLY A C 1
ATOM 562 O O . GLY A 1 72 ? 20.984 3.541 -18.530 1.00 71.75 72 GLY A O 1
ATOM 563 N N . MET A 1 73 ? 21.584 4.029 -16.422 1.00 83.12 73 MET A N 1
ATOM 564 C CA . MET A 1 73 ? 20.403 3.465 -15.759 1.00 83.12 73 MET A CA 1
ATOM 565 C C . MET A 1 73 ? 19.297 4.519 -15.617 1.00 83.12 73 MET A C 1
ATOM 567 O O . MET A 1 73 ? 19.504 5.562 -14.999 1.00 83.12 73 MET A O 1
ATOM 571 N N . HIS A 1 74 ? 18.110 4.212 -16.131 1.00 83.94 74 HIS A N 1
ATOM 572 C CA . HIS A 1 74 ? 16.893 5.009 -16.009 1.00 83.94 74 HIS A CA 1
ATOM 573 C C . HIS A 1 74 ? 15.883 4.318 -15.094 1.00 83.94 74 HIS A C 1
ATOM 575 O O . HIS A 1 74 ? 15.843 3.091 -14.992 1.00 83.94 74 HIS A O 1
ATOM 581 N N . CYS A 1 75 ? 15.065 5.127 -14.425 1.00 87.94 75 CYS A N 1
ATOM 582 C CA . CYS A 1 75 ? 13.978 4.685 -13.563 1.00 87.94 75 CYS A CA 1
ATOM 583 C C . CYS A 1 75 ? 12.735 5.518 -13.884 1.00 87.94 75 CYS A C 1
ATOM 585 O O . CYS A 1 75 ? 12.748 6.738 -13.718 1.00 87.94 75 CYS A O 1
ATOM 587 N N . GLU A 1 76 ? 11.677 4.863 -14.348 1.00 89.12 76 GLU A N 1
ATOM 588 C CA . GLU A 1 76 ? 10.401 5.486 -14.689 1.00 89.12 76 GLU A CA 1
ATOM 589 C C . GLU A 1 76 ? 9.292 4.988 -13.757 1.00 89.12 76 GLU A C 1
ATOM 591 O O . GLU A 1 76 ? 9.195 3.794 -13.463 1.00 89.12 76 GLU A O 1
ATOM 596 N N . TYR A 1 77 ? 8.435 5.910 -13.312 1.00 90.81 77 TYR A N 1
ATOM 597 C CA . TYR A 1 77 ? 7.246 5.612 -12.513 1.00 90.81 77 TYR A CA 1
ATOM 598 C C . TYR A 1 77 ? 6.011 5.620 -13.411 1.00 90.81 77 TYR A C 1
ATOM 600 O O . TYR A 1 77 ?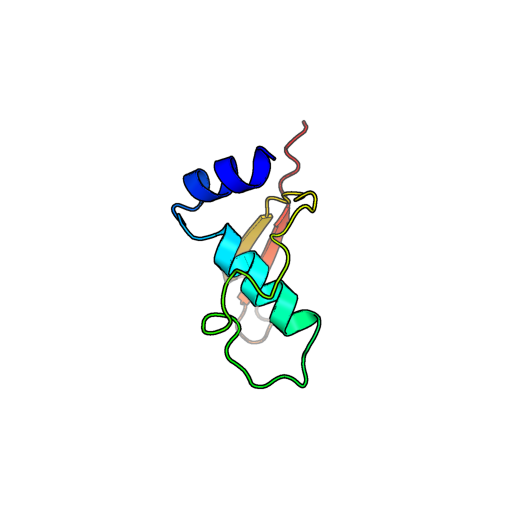 5.673 6.640 -14.010 1.00 90.81 77 TYR A O 1
ATOM 608 N N . ILE A 1 78 ? 5.317 4.489 -13.475 1.00 90.19 78 ILE A N 1
ATOM 609 C CA . ILE A 1 78 ? 4.088 4.312 -14.245 1.00 90.19 78 ILE A CA 1
ATOM 610 C C . ILE A 1 78 ? 2.931 4.269 -13.252 1.00 90.19 78 ILE A C 1
ATOM 612 O O . ILE A 1 78 ? 2.800 3.316 -12.488 1.00 90.19 78 ILE A O 1
ATOM 616 N N . CYS A 1 79 ? 2.085 5.294 -13.246 1.00 88.44 79 CYS A N 1
ATOM 617 C CA . CYS A 1 79 ? 0.885 5.330 -12.411 1.00 88.44 79 CYS A CA 1
ATOM 618 C C . CYS A 1 79 ? -0.317 4.832 -13.218 1.00 88.44 79 CYS A C 1
ATOM 620 O O . CYS A 1 79 ? -0.615 5.371 -14.283 1.00 88.44 79 CYS A O 1
ATOM 622 N N . ALA A 1 80 ? -1.026 3.827 -12.709 1.00 84.50 80 ALA A N 1
ATOM 623 C CA . ALA A 1 80 ? -2.268 3.356 -13.300 1.00 84.50 80 ALA A CA 1
ATOM 624 C C . ALA A 1 80 ? -3.452 4.132 -12.711 1.00 84.50 80 ALA A C 1
ATOM 626 O O . ALA A 1 80 ? -3.640 4.190 -11.495 1.00 84.50 80 ALA A O 1
ATOM 627 N N . VAL A 1 81 ? -4.279 4.702 -13.587 1.00 76.56 81 VAL A N 1
ATOM 628 C CA . VAL A 1 81 ? -5.583 5.246 -13.208 1.00 76.56 81 VAL A CA 1
ATOM 629 C C . VAL A 1 81 ? -6.621 4.169 -13.535 1.00 76.56 81 VAL A C 1
ATOM 631 O O . VAL A 1 81 ? -6.764 3.817 -14.703 1.00 76.56 81 VAL A O 1
ATOM 634 N N . PRO A 1 82 ? -7.335 3.603 -12.545 1.00 66.06 82 PRO A N 1
ATOM 635 C CA . PRO A 1 82 ? -8.301 2.528 -12.794 1.00 66.06 82 PRO A CA 1
ATOM 636 C C . PRO A 1 82 ? -9.549 2.989 -13.567 1.00 66.06 82 PRO A C 1
ATOM 638 O O . PRO A 1 82 ? -10.388 2.167 -13.926 1.00 66.06 82 PRO A O 1
ATOM 641 N N . THR A 1 83 ? -9.684 4.289 -13.832 1.00 62.38 83 THR A N 1
ATOM 642 C CA . THR A 1 83 ? -10.750 4.869 -14.649 1.00 62.38 83 THR A CA 1
ATOM 643 C C . THR A 1 83 ? -10.176 5.378 -15.971 1.00 62.38 83 THR A C 1
ATOM 645 O O . THR A 1 83 ? -9.496 6.404 -15.993 1.00 62.38 83 THR A O 1
ATOM 648 N N . TRP A 1 84 ? -10.447 4.626 -17.039 1.00 49.19 84 TRP A N 1
ATOM 649 C CA . TRP A 1 84 ? -10.574 5.111 -18.417 1.00 49.19 84 TRP A CA 1
ATOM 650 C C . TRP A 1 84 ? -11.465 6.351 -18.551 1.00 49.19 84 TRP A C 1
ATOM 652 O O . TRP A 1 84 ? -12.486 6.427 -17.827 1.00 49.19 84 TRP A O 1
#

Radius of gyration: 19.24 Å; chains: 1; bounding box: 41×24×50 Å

Secondary structure (DSSP, 8-state):
--HHHHHHHHTT-TTHHHHHHHHHHHHH-TT--S-TTTS-TTTSPPP-PPPP--EEEEEEEE-TT-TTSTTSEEEEEEEE-S--

Sequence (84 aa):
ATAIVALTDELCIPNLLDLVQAFLIRQLYPEDTCDPTEIPYLEYPRYKGRISIYNSAISMFYALSDPSGIGGMHCEYICAVPTW